Protein AF-A0A7X3UW16-F1 (afdb_monomer_lite)

Secondary structure (DSSP, 8-state):
-HHHHHHHSS-TTPPP-------S-HHHHHHHHHHHHTS----------SS----EEE-TTS-EEESBSSSS--TTS--PBPHHHHHHHHHHHHHHTS-----

pLDDT: mean 88.16, std 11.99, range [41.09, 97.88]

Sequence (103 aa):
MVWEETIIFCPAQARLLLLSASIGNPDEIAAWISSIRSKSCHLIQHRNRSVPLRAAYLDPSGKLAPFFRTRDIARGRGFALHPETKRLFANYEDQTLSPRSKR

Foldseek 3Di:
DPVVVCLLPPPLPDDDDDDDDDDDPVVVVQVVSCVSNVHHRDDDDDDDDPDFDWDWDQAPVRDIDGQFPDRGDDPPDDGHGDPVNVVSVVVVCCVPVVPPPDD

Radius of gyration: 23.46 Å; chains: 1; bounding box: 62×22×53 Å

Structure (mmCIF, N/CA/C/O backbone):
data_AF-A0A7X3UW16-F1
#
_entry.id   AF-A0A7X3UW16-F1
#
loop_
_atom_site.group_PDB
_atom_site.id
_atom_site.type_symbol
_atom_site.label_atom_id
_atom_site.label_alt_id
_atom_site.label_comp_id
_atom_site.label_asym_id
_atom_site.label_entity_id
_atom_site.label_seq_id
_atom_site.pdbx_PDB_ins_code
_atom_site.Cartn_x
_atom_site.Cartn_y
_atom_site.Cartn_z
_atom_site.occupancy
_atom_site.B_iso_or_equiv
_atom_site.auth_seq_id
_atom_site.auth_comp_id
_atom_site.auth_asym_id
_atom_site.auth_atom_id
_atom_site.pdbx_PDB_model_num
ATOM 1 N N . MET A 1 1 ? 8.355 1.783 19.067 1.00 74.50 1 MET A N 1
ATOM 2 C CA . MET A 1 1 ? 7.109 1.014 18.871 1.00 74.50 1 MET A CA 1
ATOM 3 C C . MET A 1 1 ? 5.886 1.845 19.278 1.00 74.50 1 MET A C 1
ATOM 5 O O . MET A 1 1 ? 5.034 1.377 20.009 1.00 74.50 1 MET A O 1
ATOM 9 N N . VAL A 1 2 ? 5.764 3.097 18.815 1.00 94.50 2 VAL A N 1
ATOM 10 C CA . VAL A 1 2 ? 4.764 4.033 19.383 1.00 94.50 2 VAL A CA 1
ATOM 11 C C . VAL A 1 2 ? 3.331 3.733 18.916 1.00 94.50 2 VAL A C 1
ATOM 13 O O . VAL A 1 2 ? 2.380 3.889 19.678 1.00 94.50 2 VAL A O 1
ATOM 16 N N . TRP A 1 3 ? 3.154 3.287 17.669 1.00 93.56 3 TRP A N 1
ATOM 17 C CA . TRP A 1 3 ? 1.822 3.062 17.097 1.00 93.56 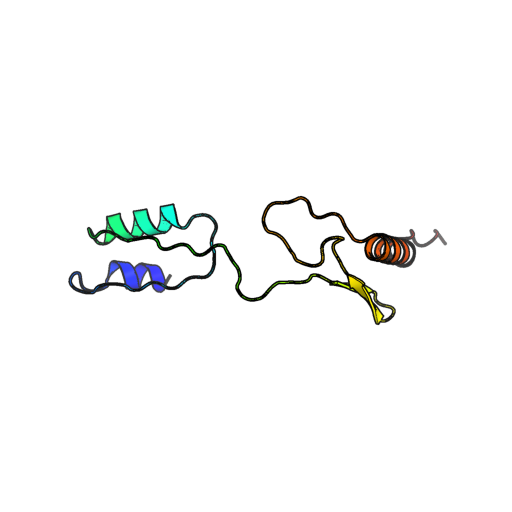3 TRP A CA 1
ATOM 18 C C . TRP A 1 3 ? 1.072 1.887 17.729 1.00 93.56 3 TRP A C 1
ATOM 20 O O . TRP A 1 3 ? -0.113 2.022 18.019 1.00 93.56 3 TRP A O 1
ATOM 30 N N . GLU A 1 4 ? 1.745 0.764 17.977 1.00 95.00 4 GLU A N 1
ATOM 31 C CA . GLU A 1 4 ? 1.121 -0.399 18.621 1.00 95.00 4 GLU A CA 1
ATOM 32 C C . GLU A 1 4 ? 0.662 -0.063 20.040 1.00 95.00 4 GLU A C 1
ATOM 34 O O . GLU A 1 4 ? -0.499 -0.284 20.376 1.00 95.00 4 GLU A O 1
ATOM 39 N N . GLU A 1 5 ? 1.529 0.570 20.831 1.00 96.44 5 GLU A N 1
ATOM 40 C CA . GLU A 1 5 ? 1.202 1.034 22.182 1.00 96.44 5 GLU A CA 1
ATOM 41 C C . GLU A 1 5 ? 0.022 2.012 22.167 1.00 96.44 5 GLU A C 1
ATOM 43 O O . GLU A 1 5 ? -0.914 1.871 22.951 1.00 96.44 5 GLU A O 1
ATOM 48 N N . THR A 1 6 ? 0.003 2.956 21.221 1.00 95.06 6 THR A N 1
ATOM 49 C CA . THR A 1 6 ? -1.101 3.918 21.087 1.00 95.06 6 THR A CA 1
ATOM 50 C C . THR A 1 6 ? -2.431 3.218 20.798 1.00 95.06 6 THR A C 1
ATOM 52 O O . THR A 1 6 ? -3.459 3.606 21.348 1.00 95.06 6 THR A O 1
ATOM 55 N N . ILE A 1 7 ? -2.438 2.180 19.955 1.00 95.50 7 ILE A N 1
ATOM 56 C CA . ILE A 1 7 ? -3.653 1.418 19.626 1.00 95.50 7 ILE A CA 1
ATOM 57 C C . ILE A 1 7 ? -4.102 0.565 20.820 1.00 95.50 7 ILE A C 1
ATOM 59 O O . ILE A 1 7 ? -5.297 0.544 21.130 1.00 95.50 7 ILE A O 1
ATOM 63 N N . ILE A 1 8 ? -3.163 -0.106 21.495 1.00 95.25 8 ILE A N 1
ATOM 64 C CA . ILE A 1 8 ? -3.429 -0.969 22.655 1.00 95.25 8 ILE A CA 1
ATOM 65 C C . ILE A 1 8 ? -3.995 -0.148 23.819 1.00 95.25 8 ILE A C 1
ATOM 67 O O . ILE A 1 8 ? -5.030 -0.509 24.378 1.00 95.25 8 ILE A O 1
ATOM 71 N N . PHE A 1 9 ? -3.367 0.983 24.148 1.00 95.38 9 PHE A N 1
ATOM 72 C CA . PHE A 1 9 ? -3.740 1.818 25.294 1.00 95.38 9 PHE A CA 1
ATOM 73 C C . PHE A 1 9 ? -4.812 2.873 24.981 1.00 95.38 9 PHE A C 1
ATOM 75 O O . PHE A 1 9 ? -5.213 3.633 25.863 1.00 95.38 9 PHE A O 1
ATOM 82 N N . CYS A 1 10 ? -5.319 2.925 23.746 1.00 95.31 10 CYS A N 1
ATOM 83 C CA . CYS A 1 10 ? -6.418 3.814 23.383 1.00 95.31 10 CYS A CA 1
ATOM 84 C C . CYS A 1 10 ? -7.665 3.527 24.251 1.00 95.31 10 CYS A C 1
ATOM 86 O O . CYS A 1 10 ? -8.015 2.359 24.444 1.00 95.31 10 CYS A O 1
ATOM 88 N N . PRO A 1 11 ? -8.417 4.536 24.732 1.00 95.56 11 PRO A N 1
ATOM 89 C CA . PRO A 1 11 ? -9.638 4.298 25.503 1.00 95.56 11 PRO A CA 1
ATOM 90 C C . PRO A 1 11 ? -10.635 3.390 24.771 1.00 95.56 11 PRO A C 1
ATOM 92 O O . PRO A 1 11 ? -10.880 3.570 23.576 1.00 95.56 11 PRO A O 1
ATOM 95 N N . ALA A 1 12 ? -11.241 2.419 25.460 1.00 91.62 12 ALA A N 1
ATOM 96 C CA . ALA A 1 12 ? -12.100 1.401 24.840 1.00 91.62 12 ALA A CA 1
ATOM 97 C C . ALA A 1 12 ? -13.288 1.998 24.061 1.00 91.62 12 ALA A C 1
ATOM 99 O O . ALA A 1 12 ? -13.665 1.481 23.010 1.00 91.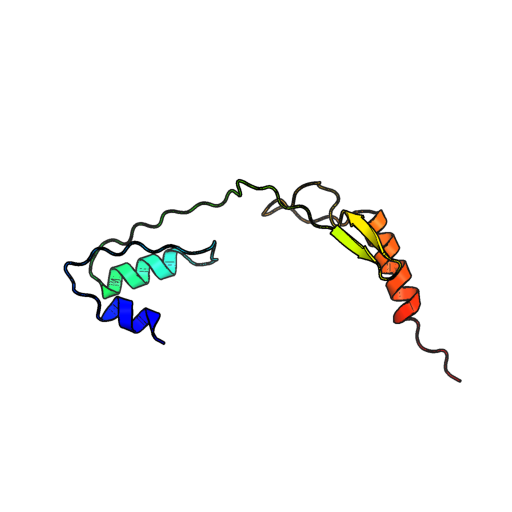62 12 ALA A O 1
ATOM 100 N N . GLN A 1 13 ? -13.851 3.119 24.518 1.00 93.94 13 GLN A N 1
ATOM 101 C CA . GLN A 1 13 ? -14.948 3.828 23.853 1.00 93.94 13 GLN A CA 1
ATOM 102 C C . GLN A 1 13 ? -14.558 4.474 22.513 1.00 93.94 13 GLN A C 1
ATOM 104 O O . GLN A 1 13 ? -15.419 4.618 21.645 1.00 93.94 13 GLN A O 1
ATOM 109 N N . ALA A 1 14 ? -13.281 4.810 22.306 1.00 94.44 14 ALA A N 1
ATOM 110 C CA . ALA A 1 14 ? -12.830 5.478 21.091 1.00 94.44 14 ALA A CA 1
ATOM 111 C C . ALA A 1 14 ? -12.969 4.568 19.858 1.00 94.44 14 ALA A C 1
ATOM 113 O O . ALA A 1 14 ? -12.635 3.376 19.890 1.00 94.44 14 ALA A O 1
ATOM 114 N N . ARG A 1 15 ? -13.463 5.146 18.756 1.00 94.19 15 ARG A N 1
ATOM 115 C CA . ARG A 1 15 ? -13.509 4.506 17.436 1.00 94.19 15 ARG A CA 1
ATOM 116 C C . ARG A 1 15 ? -12.302 4.971 16.631 1.00 94.19 15 ARG A C 1
ATOM 118 O O . ARG A 1 15 ? -12.067 6.169 16.523 1.00 94.19 15 ARG A O 1
ATOM 125 N N . LEU A 1 16 ? -11.552 4.023 16.079 1.00 95.50 16 LEU A N 1
ATOM 126 C CA . LEU A 1 16 ? -10.357 4.314 15.295 1.00 95.50 16 LEU A CA 1
ATOM 127 C C . LEU A 1 16 ? -10.716 4.424 13.812 1.00 95.50 16 LEU A C 1
ATOM 129 O O . LEU A 1 16 ? -11.396 3.552 13.272 1.00 95.50 16 LEU A O 1
ATOM 133 N N . LEU A 1 17 ? -10.227 5.481 13.166 1.00 96.81 17 LEU A N 1
ATOM 134 C CA . LEU A 1 17 ? -10.150 5.589 11.714 1.00 96.81 17 LEU A CA 1
ATOM 135 C C . LEU A 1 17 ? -8.677 5.467 11.326 1.00 96.81 17 LEU A C 1
ATOM 137 O O . LEU A 1 17 ? -7.857 6.280 11.745 1.00 96.81 17 LEU A O 1
ATOM 141 N N . LEU A 1 18 ? -8.349 4.436 10.554 1.00 96.19 18 LEU A N 1
ATOM 142 C CA . LEU A 1 18 ? -6.976 4.100 10.194 1.00 96.19 18 LEU A CA 1
ATOM 143 C C . LEU A 1 18 ? -6.809 4.268 8.690 1.00 96.19 18 LEU A C 1
ATOM 145 O O . LEU A 1 18 ? -7.526 3.647 7.907 1.00 96.19 18 LEU A O 1
ATOM 149 N N . LEU A 1 19 ? -5.869 5.121 8.295 1.00 97.31 19 LEU A N 1
ATOM 150 C CA . LEU A 1 19 ? -5.546 5.382 6.898 1.00 97.31 19 LEU A CA 1
ATOM 151 C C . LEU A 1 19 ? -4.152 4.838 6.615 1.00 97.31 19 LEU A C 1
ATOM 153 O O . LEU A 1 19 ? -3.205 5.129 7.341 1.00 97.31 19 LEU A O 1
ATOM 157 N N . SER A 1 20 ? -4.036 4.037 5.561 1.00 96.62 20 SER A N 1
ATOM 158 C CA . SER A 1 20 ? -2.777 3.421 5.158 1.00 96.62 20 SER A CA 1
ATOM 159 C C . SER A 1 20 ? -2.634 3.437 3.641 1.00 96.62 20 SER A C 1
ATOM 161 O O . SER A 1 20 ? -3.618 3.510 2.899 1.00 96.62 20 SER A O 1
ATOM 163 N N . ALA A 1 21 ? -1.392 3.344 3.174 1.00 95.25 21 ALA A N 1
ATOM 164 C CA . ALA A 1 21 ? -1.114 2.987 1.793 1.00 95.25 21 ALA A CA 1
ATOM 165 C C . ALA A 1 21 ? -1.527 1.525 1.519 1.00 95.25 21 ALA A C 1
ATOM 167 O O . ALA A 1 21 ? -1.817 0.750 2.431 1.00 95.25 21 ALA A O 1
ATOM 168 N N . SER A 1 22 ? -1.548 1.115 0.246 1.00 92.00 22 SER A N 1
ATOM 169 C CA . SER A 1 22 ? -1.750 -0.303 -0.086 1.00 92.00 22 SER A CA 1
ATOM 170 C C . SER A 1 22 ? -0.633 -1.160 0.528 1.00 92.00 22 SER A C 1
ATOM 172 O O . SER A 1 22 ? 0.536 -0.924 0.231 1.00 92.00 22 SER A O 1
ATOM 174 N N . ILE A 1 23 ? -0.999 -2.178 1.307 1.00 94.50 23 ILE A N 1
ATOM 175 C CA . ILE A 1 23 ? -0.090 -3.145 1.944 1.00 94.50 23 ILE A CA 1
ATOM 176 C C . ILE A 1 23 ? -0.459 -4.582 1.551 1.00 94.50 23 ILE A C 1
ATOM 178 O O . ILE A 1 23 ? -1.545 -4.816 1.018 1.00 94.50 23 ILE A O 1
ATOM 182 N N . GLY A 1 24 ? 0.453 -5.531 1.779 1.00 93.94 24 GLY A N 1
ATOM 183 C CA . GLY A 1 24 ? 0.291 -6.931 1.367 1.00 93.94 24 GLY A CA 1
ATOM 184 C C . GLY A 1 24 ? -0.622 -7.768 2.269 1.00 93.94 24 GLY A C 1
ATOM 185 O O . GLY A 1 24 ? -1.341 -8.617 1.754 1.00 93.94 24 GLY A O 1
ATOM 186 N N . ASN A 1 25 ? -0.637 -7.496 3.577 1.00 96.06 25 ASN A N 1
ATOM 187 C CA . ASN A 1 25 ? -1.344 -8.281 4.600 1.00 96.06 25 ASN A CA 1
ATOM 188 C C . ASN A 1 25 ? -2.373 -7.470 5.432 1.00 96.06 25 ASN A C 1
ATOM 190 O O . ASN A 1 25 ? -2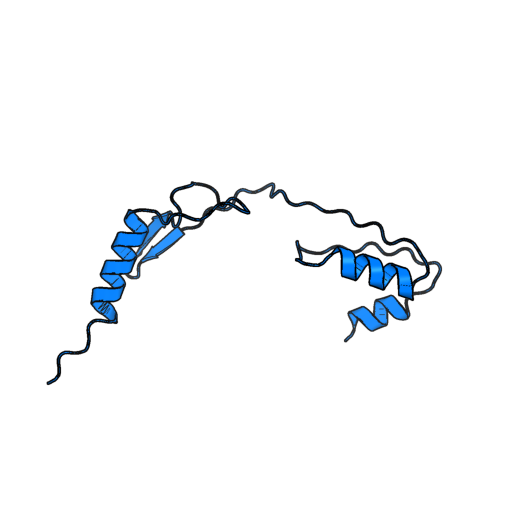.381 -7.528 6.662 1.00 96.06 25 ASN A O 1
ATOM 194 N N . PRO A 1 26 ? -3.260 -6.680 4.807 1.00 97.06 26 PRO A N 1
ATOM 195 C CA . PRO A 1 26 ? -4.196 -5.827 5.542 1.00 97.06 26 PRO A CA 1
ATOM 196 C C . PRO A 1 26 ? -5.225 -6.609 6.375 1.00 97.06 26 PRO A C 1
ATOM 198 O O . PRO A 1 26 ? -5.694 -6.094 7.388 1.00 97.06 26 PRO A O 1
ATOM 201 N N . ASP A 1 27 ? -5.561 -7.836 5.973 1.00 97.31 27 ASP A N 1
ATOM 202 C CA . ASP A 1 27 ? -6.494 -8.706 6.693 1.00 97.31 27 ASP A CA 1
ATOM 203 C C . ASP A 1 27 ? -5.930 -9.147 8.053 1.00 97.31 27 ASP A C 1
ATOM 205 O O . ASP A 1 27 ? -6.639 -9.114 9.058 1.00 97.31 27 ASP A O 1
ATOM 209 N N . GLU A 1 28 ? -4.633 -9.469 8.113 1.00 97.88 28 GLU A N 1
ATOM 210 C CA . GLU A 1 28 ? -3.940 -9.828 9.360 1.00 97.88 28 GLU A CA 1
ATOM 211 C C . GLU A 1 28 ? -3.945 -8.665 10.356 1.00 97.88 28 GLU A C 1
ATOM 213 O O . GLU A 1 28 ? -4.226 -8.850 11.540 1.00 97.88 28 GLU A O 1
ATOM 218 N N . ILE A 1 29 ? -3.697 -7.445 9.872 1.00 96.69 29 ILE A N 1
ATOM 219 C CA . ILE A 1 29 ? -3.696 -6.246 10.716 1.00 96.69 29 ILE A CA 1
ATOM 220 C C . ILE A 1 29 ? -5.103 -5.959 11.251 1.00 96.69 29 ILE A C 1
ATOM 222 O O . ILE A 1 29 ? -5.263 -5.677 12.438 1.00 96.69 29 ILE A O 1
ATOM 226 N N . ALA A 1 30 ? -6.137 -6.058 10.410 1.00 97.19 30 ALA A N 1
ATOM 227 C CA . ALA A 1 30 ? -7.520 -5.870 10.847 1.00 97.19 30 ALA A CA 1
ATOM 228 C C . ALA A 1 30 ? -7.944 -6.929 11.882 1.00 97.19 30 ALA A C 1
ATOM 230 O O . ALA A 1 30 ? -8.626 -6.600 12.860 1.00 97.19 30 ALA A O 1
ATOM 231 N N . ALA A 1 31 ? -7.510 -8.182 11.708 1.00 97.62 31 ALA A N 1
ATOM 232 C CA . ALA A 1 31 ? -7.751 -9.261 12.662 1.00 97.62 31 ALA A CA 1
ATOM 233 C C . ALA A 1 31 ? -7.051 -9.003 14.006 1.00 97.62 31 ALA A C 1
ATOM 235 O O . ALA A 1 31 ? -7.686 -9.116 15.056 1.00 97.62 31 ALA A O 1
ATOM 236 N N . TRP A 1 32 ? -5.784 -8.579 13.982 1.00 96.94 32 TRP A N 1
ATOM 237 C CA . TRP A 1 32 ? -5.033 -8.213 15.185 1.00 96.94 32 TRP A CA 1
ATOM 238 C C . TRP A 1 32 ? -5.669 -7.032 15.933 1.00 96.94 32 TRP A C 1
ATOM 240 O O . TRP A 1 32 ? -5.878 -7.107 17.140 1.00 96.94 32 TRP A O 1
ATOM 250 N N . ILE A 1 33 ? -6.074 -5.966 15.234 1.00 96.56 33 ILE A N 1
ATOM 251 C CA . ILE A 1 33 ? -6.765 -4.827 15.867 1.00 96.56 33 ILE A CA 1
ATOM 252 C C . ILE A 1 33 ? -8.085 -5.281 16.496 1.00 96.56 33 ILE A C 1
ATOM 254 O O . ILE A 1 33 ? -8.423 -4.859 17.604 1.00 96.56 33 ILE A O 1
ATOM 258 N N . SER A 1 34 ? -8.830 -6.146 15.802 1.00 96.38 34 SER A N 1
ATOM 259 C CA . SER A 1 34 ? -10.102 -6.662 16.309 1.00 96.38 34 SER A CA 1
ATOM 260 C C . SER A 1 34 ? -9.918 -7.489 17.583 1.00 96.38 34 SER A C 1
ATOM 262 O O . SER A 1 34 ? -10.740 -7.376 18.495 1.00 96.38 34 SER A O 1
ATOM 264 N N . SER A 1 35 ? -8.832 -8.267 17.678 1.00 96.00 35 SER A N 1
ATOM 265 C CA . SER A 1 35 ? -8.546 -9.101 18.849 1.00 96.00 35 SER A CA 1
ATOM 266 C C . SER A 1 35 ? -8.165 -8.273 20.080 1.00 96.00 35 SER A C 1
ATOM 268 O O . SER A 1 35 ? -8.725 -8.499 21.150 1.00 96.00 35 SER A O 1
ATOM 270 N N . ILE A 1 36 ? -7.301 -7.259 19.943 1.00 95.88 36 ILE A N 1
ATOM 271 C CA . ILE A 1 36 ? -6.854 -6.448 21.093 1.00 95.88 36 ILE A CA 1
ATOM 272 C C . ILE A 1 36 ? -7.899 -5.423 21.558 1.00 95.88 36 ILE A C 1
ATOM 274 O O . ILE A 1 36 ? -7.900 -5.021 22.718 1.00 95.88 36 ILE A O 1
ATOM 278 N N . ARG A 1 37 ? -8.802 -4.978 20.670 1.00 94.12 37 ARG A N 1
ATOM 279 C CA . ARG A 1 37 ? -9.830 -3.966 20.984 1.00 94.12 37 ARG A CA 1
ATOM 280 C C . ARG A 1 37 ? -11.186 -4.558 21.359 1.00 94.12 37 ARG A C 1
ATOM 282 O O . ARG A 1 37 ? -12.050 -3.802 21.801 1.00 94.12 37 ARG A O 1
ATOM 289 N N . SER A 1 38 ? -11.403 -5.860 21.134 1.00 92.12 38 SER A N 1
ATOM 290 C CA . SER A 1 38 ? -12.717 -6.516 21.267 1.00 92.12 38 SER A CA 1
ATOM 291 C C . SER A 1 38 ? -13.838 -5.786 20.500 1.00 92.12 38 SER A C 1
ATOM 293 O O . SER A 1 38 ? -14.980 -5.701 20.949 1.00 92.12 38 SER A O 1
ATOM 295 N N . LYS A 1 39 ? -13.503 -5.206 19.340 1.00 91.69 39 LYS A N 1
ATOM 296 C CA . LYS A 1 39 ? -14.411 -4.472 18.441 1.00 91.69 39 LYS A CA 1
ATOM 297 C C . LYS A 1 39 ? -14.097 -4.837 16.997 1.00 91.69 39 LYS A C 1
ATOM 299 O O . LYS A 1 39 ? -12.932 -5.015 16.662 1.00 91.69 39 LYS A O 1
ATOM 304 N N . SER A 1 40 ? -15.105 -4.889 16.128 1.00 94.25 40 SER A N 1
ATOM 305 C CA . SER A 1 40 ? -14.883 -5.176 14.708 1.00 94.25 40 SER A CA 1
ATOM 306 C C . SER A 1 40 ? -14.041 -4.084 14.034 1.00 94.25 40 SER A C 1
ATOM 308 O O . SER A 1 40 ? -14.394 -2.902 14.049 1.00 94.25 40 SER A O 1
ATOM 310 N N . CYS A 1 41 ? -12.934 -4.482 13.405 1.00 96.88 41 CYS A N 1
ATOM 311 C CA . CYS A 1 41 ? -12.175 -3.635 12.491 1.00 96.88 41 CYS A CA 1
ATOM 312 C C . CYS A 1 41 ? -12.623 -3.924 11.052 1.00 96.88 41 CYS A C 1
ATOM 314 O O . CYS A 1 41 ? -12.356 -4.993 10.507 1.00 96.88 41 CYS A O 1
ATOM 316 N N . HIS A 1 42 ? -13.334 -2.980 10.433 1.00 97.25 42 HIS A N 1
ATOM 317 C CA . HIS A 1 42 ? -13.794 -3.130 9.054 1.00 97.25 42 HIS A CA 1
ATOM 318 C C . HIS A 1 42 ? -12.697 -2.705 8.079 1.00 97.25 42 HIS A C 1
ATOM 320 O O . HIS A 1 42 ? -12.310 -1.536 8.041 1.00 97.25 42 HIS A O 1
ATOM 326 N N . LEU A 1 43 ? -12.218 -3.649 7.271 1.00 97.19 43 LEU A N 1
ATOM 327 C CA . LEU A 1 43 ? -11.218 -3.383 6.249 1.00 97.19 43 LEU A CA 1
ATOM 328 C C . LEU A 1 43 ? -11.874 -2.840 4.974 1.00 97.19 43 LEU A C 1
ATOM 330 O O . LEU A 1 43 ? -12.671 -3.520 4.332 1.00 97.19 43 LEU A O 1
ATOM 334 N N . ILE A 1 44 ? -11.479 -1.632 4.571 1.00 97.00 44 ILE A N 1
ATOM 335 C CA . ILE A 1 44 ? -11.865 -1.028 3.293 1.00 97.00 44 ILE A CA 1
ATOM 336 C C . ILE A 1 44 ? -10.633 -0.964 2.394 1.00 97.00 44 ILE A C 1
ATOM 338 O O . ILE A 1 44 ? -9.664 -0.271 2.700 1.00 97.00 44 ILE A O 1
ATOM 342 N N . GLN A 1 45 ? -10.661 -1.691 1.275 1.00 95.12 45 GLN A N 1
ATOM 343 C CA . GLN A 1 45 ? -9.546 -1.737 0.329 1.00 95.12 45 GLN A CA 1
ATOM 344 C C . GLN A 1 45 ? -9.851 -0.963 -0.948 1.00 95.12 45 GLN A C 1
ATOM 346 O O . GLN A 1 45 ? -10.884 -1.159 -1.585 1.00 95.12 45 GLN A O 1
ATOM 351 N N . HIS A 1 46 ? -8.876 -0.175 -1.396 1.00 92.62 46 HIS A N 1
ATOM 352 C CA . HIS A 1 46 ? -8.869 0.405 -2.731 1.00 92.62 46 HIS A CA 1
ATOM 353 C C . HIS A 1 46 ? -7.610 -0.041 -3.479 1.00 92.62 46 HIS A C 1
ATOM 355 O O . HIS A 1 46 ? -6.486 0.205 -3.039 1.00 92.62 46 HIS A O 1
ATOM 361 N N . ARG A 1 47 ? -7.793 -0.752 -4.599 1.00 88.50 47 ARG A N 1
ATOM 362 C CA . ARG A 1 47 ? -6.686 -1.314 -5.399 1.00 88.50 47 ARG A CA 1
ATOM 363 C C . ARG A 1 47 ? -6.419 -0.552 -6.694 1.00 88.50 47 ARG A C 1
ATOM 365 O O . ARG A 1 47 ? -5.331 -0.693 -7.251 1.00 88.50 47 ARG A O 1
ATOM 372 N N . ASN A 1 48 ? -7.392 0.226 -7.164 1.00 87.44 48 ASN A N 1
ATOM 373 C CA . ASN A 1 48 ? -7.234 1.050 -8.352 1.00 87.44 48 ASN A CA 1
ATOM 374 C C . ASN A 1 48 ? -6.449 2.327 -8.008 1.00 87.44 48 ASN A C 1
ATOM 376 O O . ASN A 1 48 ? -6.465 2.780 -6.868 1.00 87.44 48 ASN A O 1
ATOM 380 N N . ARG A 1 49 ? -5.733 2.906 -8.972 1.00 86.19 49 ARG A N 1
ATOM 381 C CA . ARG A 1 49 ? -5.118 4.230 -8.806 1.00 86.19 49 ARG A CA 1
ATOM 382 C C . ARG A 1 49 ? -5.841 5.205 -9.720 1.00 86.19 49 ARG A C 1
ATOM 384 O O . ARG A 1 49 ? -5.913 4.963 -10.918 1.00 86.19 49 ARG A O 1
ATOM 391 N N . SER A 1 50 ? -6.322 6.316 -9.166 1.00 91.19 50 SER A N 1
ATOM 392 C CA . SER A 1 50 ? -6.972 7.370 -9.958 1.00 91.19 50 SER A CA 1
ATOM 393 C C . SER A 1 50 ? -6.007 8.049 -10.931 1.00 91.19 50 SER A C 1
ATOM 395 O O . SER A 1 50 ? -6.418 8.478 -12.002 1.00 91.19 50 SER A O 1
ATOM 397 N N . VAL A 1 51 ? -4.721 8.131 -10.568 1.00 90.69 51 VAL A N 1
ATOM 398 C CA . VAL A 1 51 ? -3.661 8.682 -11.420 1.00 90.69 51 VAL A CA 1
ATOM 399 C C . VAL A 1 51 ? -2.866 7.526 -12.040 1.00 90.69 51 VAL A C 1
ATOM 401 O O . VAL A 1 51 ? -2.221 6.778 -11.293 1.00 90.69 51 VAL A O 1
ATOM 404 N N . PRO A 1 52 ? -2.889 7.361 -13.377 1.00 87.56 52 PRO A N 1
ATOM 405 C CA . PRO A 1 52 ? -2.100 6.344 -14.062 1.00 87.56 52 PRO A CA 1
ATOM 406 C C . PRO A 1 52 ? -0.602 6.569 -13.857 1.00 87.56 52 PRO A C 1
ATOM 408 O O . PRO A 1 52 ? -0.109 7.694 -13.945 1.00 87.56 52 PRO A O 1
ATOM 411 N N . LEU A 1 53 ? 0.134 5.487 -13.613 1.00 88.75 53 LEU A N 1
ATOM 412 C CA . LEU A 1 53 ? 1.588 5.523 -13.497 1.00 88.75 53 LEU A CA 1
ATOM 413 C C . LEU A 1 53 ? 2.224 5.104 -14.817 1.00 88.75 53 LEU A C 1
ATOM 415 O O . LEU A 1 53 ? 1.797 4.122 -15.420 1.00 88.75 53 LEU A O 1
ATOM 419 N N . ARG A 1 54 ? 3.290 5.801 -15.213 1.00 88.94 54 ARG A N 1
ATOM 420 C CA . ARG A 1 54 ? 4.102 5.475 -16.390 1.00 88.94 54 ARG A CA 1
ATOM 421 C C . ARG A 1 54 ? 5.551 5.334 -15.952 1.00 88.94 54 ARG A C 1
ATOM 423 O O . ARG A 1 54 ? 6.080 6.237 -15.311 1.00 88.94 54 ARG A O 1
ATOM 430 N N . ALA A 1 55 ? 6.177 4.209 -16.276 1.00 91.19 55 ALA A N 1
ATOM 431 C CA . ALA A 1 55 ? 7.594 3.999 -16.004 1.00 91.19 55 ALA A CA 1
ATOM 432 C C . ALA A 1 55 ? 8.419 4.401 -17.229 1.00 91.19 55 ALA A C 1
ATOM 434 O O . ALA A 1 55 ? 8.047 4.087 -18.361 1.00 91.19 55 ALA A O 1
ATOM 435 N N . ALA A 1 56 ? 9.553 5.054 -16.996 1.00 92.50 56 ALA A N 1
ATOM 436 C CA . ALA A 1 56 ? 10.524 5.409 -18.019 1.00 92.50 56 ALA A CA 1
ATOM 437 C C . ALA A 1 56 ? 11.939 5.072 -17.535 1.00 92.50 56 ALA A C 1
ATOM 439 O O . ALA A 1 56 ? 12.203 5.052 -16.335 1.00 92.50 56 ALA A O 1
ATOM 440 N N . TYR A 1 57 ? 12.823 4.795 -18.483 1.00 93.31 57 TYR A N 1
ATOM 441 C CA . TYR A 1 57 ? 14.253 4.623 -18.281 1.00 93.31 57 TYR A CA 1
ATOM 442 C C . TYR A 1 57 ? 14.981 5.855 -18.798 1.00 93.31 57 TYR A C 1
ATOM 444 O O . TYR A 1 57 ? 14.740 6.268 -19.935 1.00 93.31 57 TYR A O 1
ATOM 452 N N . LEU A 1 58 ? 15.856 6.420 -17.971 1.00 94.19 58 LEU A N 1
ATOM 453 C CA . LEU A 1 58 ? 16.748 7.509 -18.345 1.00 94.19 58 LEU A CA 1
ATOM 454 C C . LEU A 1 58 ? 18.160 6.948 -18.506 1.00 94.19 58 LEU A C 1
ATOM 456 O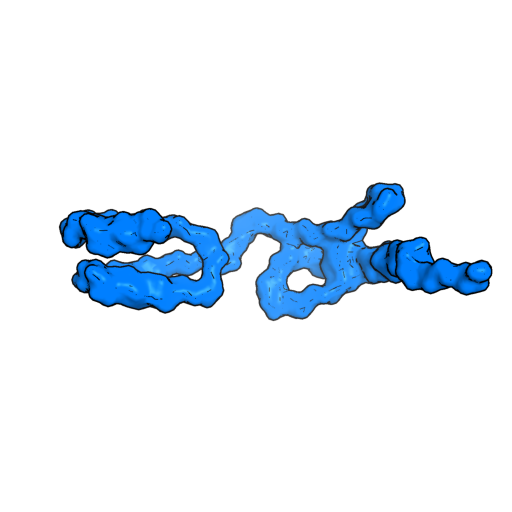 O . LEU A 1 58 ? 18.770 6.507 -17.535 1.00 94.19 58 LEU A O 1
ATOM 460 N N . ASP A 1 59 ? 18.650 6.961 -19.737 1.00 91.94 59 ASP A N 1
ATOM 461 C CA . ASP A 1 59 ? 20.012 6.577 -20.083 1.00 91.94 59 ASP A CA 1
ATOM 462 C C . ASP A 1 59 ? 21.016 7.674 -19.666 1.00 91.94 59 ASP A C 1
ATOM 464 O O . ASP A 1 59 ? 20.669 8.859 -19.742 1.00 91.94 59 ASP A O 1
ATOM 468 N N . PRO A 1 60 ? 22.263 7.336 -19.281 1.00 89.69 60 PRO A N 1
ATOM 469 C CA . PRO A 1 60 ? 23.282 8.325 -18.913 1.00 89.69 60 PRO A CA 1
ATOM 470 C C . PRO A 1 60 ? 23.612 9.354 -20.002 1.00 89.69 60 PRO A C 1
ATOM 472 O O . PRO A 1 60 ? 24.047 10.455 -19.677 1.00 89.69 60 PRO A O 1
ATOM 475 N N . SER A 1 61 ? 23.365 9.044 -21.280 1.00 89.81 61 SER A N 1
ATOM 476 C CA . SER A 1 61 ? 23.466 10.020 -22.378 1.00 89.81 61 SER A CA 1
ATOM 477 C C . SER A 1 61 ? 22.359 11.086 -22.364 1.00 89.81 61 SER A C 1
ATOM 479 O O . SER A 1 61 ? 22.337 11.968 -23.219 1.00 89.81 61 SER A O 1
ATOM 481 N N . GLY A 1 62 ? 21.422 11.012 -21.413 1.00 91.62 62 GLY A N 1
ATOM 482 C CA . GLY A 1 62 ? 20.273 11.907 -21.283 1.00 91.62 62 GLY A CA 1
ATOM 483 C C . GLY A 1 62 ? 19.035 11.436 -22.047 1.00 91.62 62 GLY A C 1
ATOM 484 O O . GLY A 1 62 ? 18.028 12.144 -22.088 1.00 91.62 62 GLY A O 1
ATOM 485 N N . LYS A 1 63 ? 19.070 10.247 -22.658 1.00 92.94 63 LYS A N 1
ATOM 486 C CA . LYS A 1 63 ? 17.949 9.738 -23.450 1.00 92.94 63 LYS A CA 1
ATOM 487 C C . LYS A 1 63 ? 16.876 9.085 -22.574 1.00 92.94 63 LYS A C 1
ATOM 489 O O . LYS A 1 63 ? 17.150 8.127 -21.858 1.00 92.94 63 LYS A O 1
ATOM 494 N N . LEU A 1 64 ? 15.632 9.553 -22.692 1.00 94.19 64 LEU A N 1
ATOM 495 C CA . LEU A 1 64 ? 14.470 8.985 -22.003 1.00 94.19 64 LEU A CA 1
ATOM 496 C C . LEU A 1 64 ? 13.708 8.013 -22.918 1.00 94.19 64 LEU A C 1
ATOM 498 O O . LEU A 1 64 ? 13.346 8.376 -24.036 1.00 94.19 64 LEU A O 1
ATOM 502 N N . ALA A 1 65 ? 13.419 6.804 -22.435 1.00 93.50 65 ALA A N 1
ATOM 503 C CA . ALA A 1 65 ? 12.607 5.806 -23.136 1.00 93.50 65 ALA A CA 1
ATOM 504 C C . ALA A 1 65 ? 11.503 5.241 -22.221 1.00 93.50 65 ALA A C 1
ATOM 506 O O . ALA A 1 65 ? 11.740 5.083 -21.021 1.00 93.50 65 ALA A O 1
ATOM 507 N N . PRO A 1 66 ? 10.303 4.899 -22.731 1.00 93.12 66 PRO A N 1
ATOM 508 C CA . PRO A 1 66 ? 9.289 4.196 -21.941 1.00 93.12 66 PRO A CA 1
ATOM 509 C C . PRO A 1 66 ? 9.857 2.885 -21.400 1.00 93.12 66 PRO A C 1
ATOM 511 O O . PRO A 1 66 ? 10.417 2.123 -22.170 1.00 93.12 66 PRO A O 1
ATOM 514 N N . PHE A 1 67 ? 9.713 2.586 -20.110 1.00 92.31 67 PHE A N 1
ATOM 515 C CA . PHE A 1 67 ? 10.335 1.391 -19.527 1.00 92.31 67 PHE A CA 1
ATOM 516 C C . PHE A 1 67 ? 9.612 0.109 -19.960 1.00 92.31 67 PHE A C 1
ATOM 518 O O . PHE A 1 67 ? 10.239 -0.894 -20.302 1.00 92.31 67 PHE A O 1
ATOM 525 N N . PHE A 1 68 ? 8.281 0.155 -20.007 1.00 91.44 68 PHE A N 1
ATOM 526 C CA . PHE A 1 68 ? 7.429 -0.962 -20.411 1.00 91.44 68 PHE A CA 1
ATOM 527 C C . PHE A 1 68 ? 6.793 -0.718 -21.782 1.00 91.44 68 PHE A C 1
ATOM 529 O O . PHE A 1 68 ? 6.632 0.420 -22.215 1.00 91.44 68 PHE A O 1
ATOM 536 N N . ARG A 1 69 ? 6.400 -1.801 -22.465 1.00 86.94 69 ARG A N 1
ATOM 537 C CA . ARG A 1 69 ? 5.633 -1.722 -23.724 1.00 86.94 69 ARG A CA 1
ATOM 538 C C . ARG A 1 69 ? 4.256 -1.097 -23.526 1.00 86.94 69 ARG A C 1
ATOM 540 O O . ARG A 1 69 ? 3.784 -0.355 -24.379 1.00 86.94 69 ARG A O 1
ATOM 547 N N . THR A 1 70 ? 3.606 -1.425 -22.415 1.00 83.31 70 THR A N 1
ATOM 548 C CA . THR A 1 70 ? 2.320 -0.838 -22.047 1.00 83.31 70 THR A CA 1
ATOM 549 C C . THR A 1 70 ? 2.550 0.556 -21.486 1.00 83.31 70 THR A C 1
ATOM 551 O O . THR A 1 70 ? 3.445 0.755 -20.665 1.00 83.31 70 THR A O 1
ATOM 554 N N . ARG A 1 71 ? 1.717 1.511 -21.908 1.00 72.69 71 ARG A N 1
ATOM 555 C CA . ARG A 1 71 ? 1.804 2.910 -21.471 1.00 72.69 71 ARG A CA 1
ATOM 556 C C . ARG A 1 71 ? 1.661 3.061 -19.955 1.00 72.69 71 ARG A C 1
ATOM 558 O O . ARG A 1 71 ? 2.349 3.894 -19.373 1.00 72.69 71 ARG A O 1
ATOM 565 N N . ASP A 1 72 ? 0.809 2.241 -19.345 1.00 79.88 72 ASP A N 1
ATOM 566 C CA . ASP A 1 72 ? 0.518 2.280 -17.916 1.00 79.88 72 ASP A CA 1
ATOM 567 C C . ASP A 1 72 ? 1.083 1.054 -17.187 1.00 79.88 72 ASP A C 1
ATOM 569 O O . ASP A 1 72 ? 1.041 -0.077 -17.685 1.00 79.88 72 ASP A O 1
ATOM 573 N N . ILE A 1 73 ? 1.589 1.275 -15.971 1.00 78.00 73 ILE A N 1
ATOM 574 C CA . ILE A 1 73 ? 2.054 0.211 -15.076 1.00 78.00 73 ILE A CA 1
ATOM 575 C C . ILE A 1 73 ? 0.826 -0.518 -14.511 1.00 78.00 73 ILE A C 1
ATOM 577 O O . ILE A 1 73 ? 0.268 -0.133 -13.480 1.00 78.00 73 ILE A O 1
ATOM 581 N N . ALA A 1 74 ? 0.384 -1.576 -15.189 1.00 67.00 74 ALA A N 1
ATOM 582 C CA . ALA A 1 74 ? -0.711 -2.416 -14.712 1.00 67.00 74 ALA A CA 1
ATOM 583 C C . ALA A 1 74 ? -0.254 -3.312 -13.545 1.00 67.00 74 ALA A C 1
ATOM 585 O O . ALA A 1 74 ? 0.774 -3.982 -13.635 1.00 67.00 74 ALA A O 1
ATOM 586 N N . ARG A 1 75 ? -1.034 -3.390 -12.456 1.00 65.06 75 ARG A N 1
ATOM 587 C CA . ARG A 1 75 ? -0.813 -4.419 -11.421 1.00 65.06 75 ARG A CA 1
ATOM 588 C C . ARG A 1 75 ? -1.135 -5.801 -12.007 1.00 65.06 75 ARG A C 1
ATOM 590 O O . ARG A 1 75 ? -2.242 -6.012 -12.492 1.00 65.06 75 ARG A O 1
ATOM 597 N N . GLY A 1 76 ? -0.196 -6.743 -11.910 1.00 59.78 76 GLY A N 1
ATOM 598 C CA . GLY A 1 76 ? -0.472 -8.177 -12.080 1.00 59.78 76 GLY A CA 1
ATOM 599 C C . GLY A 1 76 ? -0.323 -8.765 -13.488 1.00 59.78 76 GLY A C 1
ATOM 600 O O . GLY A 1 76 ? -0.644 -9.935 -13.666 1.00 59.78 76 GLY A O 1
ATOM 601 N N . ARG A 1 77 ? 0.183 -8.023 -14.483 1.00 58.03 77 ARG A N 1
ATOM 602 C CA . ARG A 1 77 ? 0.620 -8.617 -15.763 1.00 58.03 77 ARG A CA 1
ATOM 603 C C . ARG A 1 77 ? 2.124 -8.462 -15.916 1.00 58.03 77 ARG A C 1
ATOM 605 O O . ARG A 1 77 ? 2.668 -7.425 -15.554 1.00 58.03 77 ARG A O 1
ATOM 612 N N . GLY A 1 78 ? 2.773 -9.499 -16.446 1.00 63.31 78 GLY A N 1
ATOM 613 C CA . GLY A 1 78 ? 4.208 -9.493 -16.714 1.00 63.31 78 GLY A CA 1
ATOM 614 C C . GLY A 1 78 ? 4.621 -8.237 -17.476 1.00 63.31 78 GLY A C 1
ATOM 615 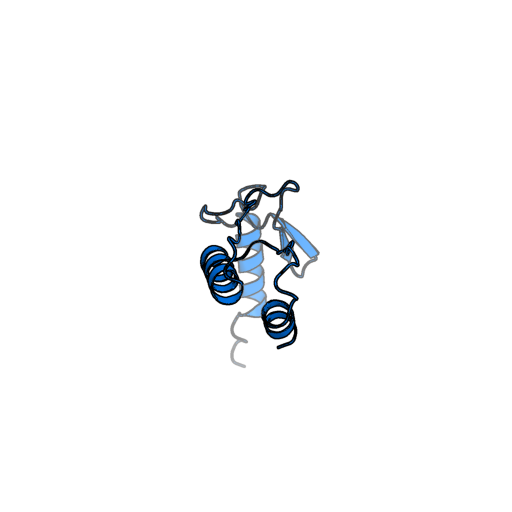O O . GLY A 1 78 ? 3.980 -7.835 -18.450 1.00 63.31 78 GLY A O 1
ATOM 616 N N . PHE A 1 79 ? 5.681 -7.598 -17.004 1.00 74.88 79 PHE A N 1
ATOM 617 C CA . PHE A 1 79 ? 6.146 -6.353 -17.578 1.00 74.88 79 PHE A CA 1
ATOM 618 C C . PHE A 1 79 ? 7.154 -6.633 -18.692 1.00 74.88 79 PHE A C 1
ATOM 620 O O . PHE A 1 79 ? 8.321 -6.924 -18.442 1.00 74.88 79 PHE A O 1
ATOM 627 N N . ALA A 1 80 ? 6.710 -6.550 -19.945 1.00 86.62 80 ALA A N 1
ATOM 628 C CA . ALA A 1 80 ? 7.628 -6.600 -21.075 1.00 86.62 80 ALA A CA 1
ATOM 629 C C . ALA A 1 80 ? 8.318 -5.240 -21.238 1.00 86.62 80 ALA A C 1
ATOM 631 O O . ALA A 1 80 ? 7.648 -4.233 -21.486 1.00 86.62 80 ALA A O 1
ATOM 632 N N . LEU A 1 81 ? 9.652 -5.221 -21.140 1.00 89.81 81 LEU A N 1
ATOM 633 C CA . LEU A 1 81 ? 10.437 -4.014 -21.403 1.00 89.81 81 LEU A CA 1
ATOM 634 C C . LEU A 1 81 ? 10.208 -3.507 -22.830 1.00 89.81 81 LEU A C 1
ATOM 636 O O . LEU A 1 81 ? 10.097 -4.296 -23.785 1.00 89.81 81 LEU A O 1
ATOM 640 N N . HIS A 1 82 ? 10.167 -2.185 -22.970 1.00 92.25 82 HIS A N 1
ATOM 641 C CA . HIS A 1 82 ? 10.111 -1.536 -24.271 1.00 92.25 82 HIS A CA 1
ATOM 642 C C . HIS A 1 82 ? 11.379 -1.867 -25.084 1.00 92.25 82 HIS A C 1
ATOM 644 O O . HIS A 1 82 ? 12.472 -1.904 -24.509 1.00 92.25 82 HIS A O 1
ATOM 650 N N . PRO A 1 83 ? 11.283 -2.113 -26.407 1.00 93.25 83 PRO A N 1
ATOM 651 C CA . PRO A 1 83 ? 12.445 -2.465 -27.230 1.00 93.25 83 PRO A CA 1
ATOM 652 C C . PRO A 1 83 ? 13.584 -1.443 -27.147 1.00 93.25 83 PRO A C 1
ATOM 654 O O . PRO A 1 83 ? 14.752 -1.813 -27.096 1.00 93.25 83 PRO A O 1
ATOM 657 N N . GLU A 1 84 ? 13.242 -0.157 -27.077 1.00 92.38 84 GLU A N 1
ATOM 658 C CA . GLU A 1 84 ? 14.232 0.914 -26.962 1.00 92.38 84 GLU A CA 1
ATOM 659 C C . GLU A 1 84 ? 14.961 0.900 -25.617 1.00 92.38 84 GLU A C 1
ATOM 661 O O . GLU A 1 84 ? 16.180 1.032 -25.594 1.00 92.38 84 GLU A O 1
ATOM 666 N N . THR A 1 85 ? 14.245 0.670 -24.514 1.00 93.62 85 THR A N 1
ATOM 667 C CA . THR A 1 85 ? 14.861 0.495 -23.194 1.00 93.62 85 THR A CA 1
ATOM 668 C C . THR A 1 85 ? 15.804 -0.693 -23.185 1.00 93.62 85 THR A C 1
ATOM 670 O O . THR A 1 85 ? 16.916 -0.556 -22.695 1.00 93.62 85 THR A O 1
ATOM 673 N N . LYS A 1 86 ? 15.411 -1.832 -23.773 1.00 93.31 86 LYS A N 1
ATOM 674 C CA . LYS A 1 86 ? 16.307 -2.994 -23.888 1.00 93.31 86 LYS A CA 1
ATOM 675 C C . LYS A 1 86 ? 17.597 -2.644 -24.632 1.00 93.31 86 LYS A C 1
ATOM 677 O O . LYS A 1 86 ? 18.668 -3.050 -24.206 1.00 93.31 86 LYS A O 1
ATOM 682 N N . ARG A 1 87 ? 17.491 -1.877 -25.723 1.00 93.44 87 ARG A N 1
ATOM 683 C CA . ARG A 1 87 ? 18.648 -1.438 -26.512 1.00 93.44 87 ARG A CA 1
ATOM 684 C C . ARG A 1 87 ? 19.561 -0.499 -25.725 1.00 93.44 87 ARG A C 1
ATOM 686 O O . ARG A 1 87 ? 20.769 -0.672 -25.761 1.00 93.44 87 ARG A O 1
ATOM 693 N N . LEU A 1 88 ? 18.993 0.496 -25.042 1.00 93.12 88 LEU A N 1
ATOM 694 C CA . LEU A 1 88 ? 19.775 1.443 -24.238 1.00 93.12 88 LEU A CA 1
ATOM 695 C C . LEU A 1 88 ? 20.473 0.742 -23.074 1.00 93.12 88 LEU A C 1
ATOM 697 O O . LEU A 1 88 ? 21.655 0.964 -22.853 1.00 93.12 88 LEU A O 1
ATOM 701 N N . PHE A 1 89 ? 19.768 -0.174 -22.414 1.00 91.12 89 PHE A N 1
ATOM 702 C CA . PHE A 1 89 ? 20.330 -0.985 -21.345 1.00 91.12 89 PHE A CA 1
ATOM 703 C C . PHE A 1 89 ? 21.522 -1.828 -21.827 1.00 91.12 89 PHE A C 1
ATOM 705 O O . PHE A 1 89 ? 22.587 -1.748 -21.228 1.00 91.12 89 PHE A O 1
ATOM 712 N N . ALA A 1 90 ? 21.387 -2.543 -22.951 1.00 90.56 90 ALA A N 1
ATOM 713 C CA . ALA A 1 90 ? 22.485 -3.326 -23.528 1.00 90.56 90 ALA A CA 1
ATOM 714 C C . ALA A 1 90 ? 23.697 -2.453 -23.902 1.00 90.56 90 ALA A C 1
ATOM 716 O O . ALA A 1 90 ? 24.829 -2.787 -23.571 1.00 90.56 90 ALA A O 1
ATOM 717 N N . ASN A 1 91 ? 23.461 -1.289 -24.518 1.00 90.12 91 ASN A N 1
ATOM 718 C CA . ASN A 1 91 ? 24.536 -0.348 -24.843 1.00 90.12 91 ASN A CA 1
ATOM 719 C C . ASN A 1 91 ? 25.273 0.147 -23.589 1.00 90.12 91 ASN A C 1
ATOM 721 O O . ASN A 1 91 ? 26.490 0.317 -23.617 1.00 90.12 91 ASN A O 1
ATOM 725 N N . TYR A 1 92 ? 24.540 0.410 -22.506 1.00 87.31 92 TYR A N 1
ATOM 726 C CA . TYR A 1 92 ? 25.126 0.816 -21.234 1.00 87.31 92 TYR A CA 1
ATOM 727 C C . TYR A 1 92 ? 25.958 -0.311 -20.609 1.00 87.31 92 TYR A C 1
ATOM 729 O O . TYR A 1 92 ? 27.075 -0.061 -20.152 1.00 87.31 92 TYR A O 1
ATOM 737 N N . GLU A 1 93 ? 25.451 -1.547 -20.615 1.00 88.69 93 GLU A N 1
ATOM 738 C CA . GLU A 1 93 ? 26.184 -2.718 -20.120 1.00 88.69 93 GLU A CA 1
ATOM 739 C C . GLU A 1 93 ? 27.478 -2.943 -20.912 1.00 88.69 93 GLU A C 1
ATOM 741 O O . GLU A 1 93 ? 28.537 -3.078 -20.304 1.00 88.69 93 GLU A O 1
ATOM 746 N N . ASP A 1 94 ? 27.445 -2.865 -22.245 1.00 88.00 94 ASP A N 1
ATOM 747 C CA . ASP A 1 94 ? 28.646 -2.989 -23.083 1.00 88.00 94 ASP A CA 1
ATOM 748 C C . ASP A 1 94 ? 29.697 -1.912 -22.762 1.00 88.00 94 ASP A C 1
ATOM 750 O O . ASP A 1 94 ? 30.900 -2.175 -22.776 1.00 88.00 94 ASP A O 1
ATOM 754 N N . GLN A 1 95 ? 29.269 -0.689 -22.441 1.00 82.88 95 GLN A N 1
ATOM 755 C CA . GLN A 1 95 ? 30.177 0.419 -22.122 1.00 82.88 95 GLN A CA 1
ATOM 756 C C . GLN A 1 95 ? 30.761 0.343 -20.706 1.00 82.88 95 GLN A C 1
ATOM 758 O O . GLN A 1 95 ? 31.876 0.814 -20.482 1.00 82.88 95 GLN A O 1
ATOM 763 N N . THR A 1 96 ? 30.017 -0.210 -19.745 1.00 82.56 96 THR A N 1
ATOM 764 C CA . THR A 1 96 ? 30.375 -0.157 -18.315 1.00 82.56 96 THR A CA 1
ATOM 765 C C . THR A 1 96 ? 30.854 -1.480 -17.734 1.00 82.56 96 THR A C 1
ATOM 767 O O . THR A 1 96 ? 31.684 -1.475 -16.826 1.00 82.56 96 THR A O 1
ATOM 770 N N . LEU A 1 97 ? 30.362 -2.602 -18.256 1.00 72.69 97 LEU A N 1
ATOM 771 C CA . LEU A 1 97 ? 30.659 -3.955 -17.783 1.00 72.69 97 LEU A CA 1
ATOM 772 C C . LEU A 1 97 ? 31.588 -4.726 -18.724 1.00 72.69 97 LEU A C 1
ATOM 774 O O . LEU A 1 97 ? 31.975 -5.848 -18.390 1.00 72.69 97 LEU A O 1
ATOM 778 N N . SER A 1 98 ? 31.993 -4.145 -19.861 1.00 60.88 98 SER A N 1
ATOM 779 C CA . SER A 1 98 ? 33.065 -4.726 -20.673 1.00 60.88 98 SER A CA 1
ATOM 780 C C . SER A 1 98 ? 34.300 -4.939 -19.788 1.00 60.88 98 SER A C 1
ATOM 782 O O . SER A 1 98 ? 34.756 -3.992 -19.131 1.00 60.88 98 SER A O 1
ATOM 784 N N . PRO A 1 99 ? 34.835 -6.175 -19.697 1.00 57.78 99 PRO A N 1
ATOM 785 C CA . PRO A 1 99 ? 35.984 -6.441 -18.860 1.00 57.78 99 PRO A CA 1
ATOM 786 C C . PRO A 1 99 ? 37.118 -5.591 -19.406 1.00 57.78 99 PRO A C 1
ATOM 788 O O . PRO A 1 99 ? 37.547 -5.790 -20.542 1.00 57.78 99 PRO A O 1
ATOM 791 N N . ARG A 1 100 ? 37.576 -4.628 -18.595 1.00 56.75 100 ARG A N 1
ATOM 792 C CA . ARG A 1 100 ? 38.814 -3.873 -18.804 1.00 56.75 100 ARG A CA 1
ATOM 793 C C . ARG A 1 100 ? 39.832 -4.852 -19.378 1.00 56.75 100 ARG A C 1
ATOM 795 O O . ARG A 1 100 ? 40.287 -5.746 -18.664 1.00 56.75 100 ARG A O 1
ATOM 802 N N . SER A 1 101 ? 40.086 -4.739 -20.683 1.00 52.84 101 SER A N 1
ATOM 803 C CA . SER A 1 101 ? 41.015 -5.604 -21.395 1.00 52.84 101 SER A CA 1
ATOM 804 C C . SER A 1 101 ? 42.290 -5.636 -20.575 1.00 52.84 101 SER A C 1
ATOM 806 O O . SER A 1 101 ? 42.880 -4.578 -20.348 1.00 52.84 101 SER A O 1
ATOM 808 N N . LYS A 1 102 ? 42.651 -6.833 -20.095 1.00 51.81 102 LYS A N 1
ATOM 809 C CA . LYS A 1 102 ? 43.925 -7.122 -19.438 1.00 51.81 102 LYS A CA 1
ATOM 810 C C . LYS A 1 102 ? 45.021 -6.367 -20.200 1.00 51.81 102 LYS A C 1
ATOM 812 O O . LYS A 1 102 ? 45.253 -6.658 -21.373 1.00 51.81 102 LYS A O 1
ATOM 817 N N . ARG A 1 103 ? 45.595 -5.351 -19.562 1.00 41.09 103 ARG A N 1
ATOM 818 C CA . ARG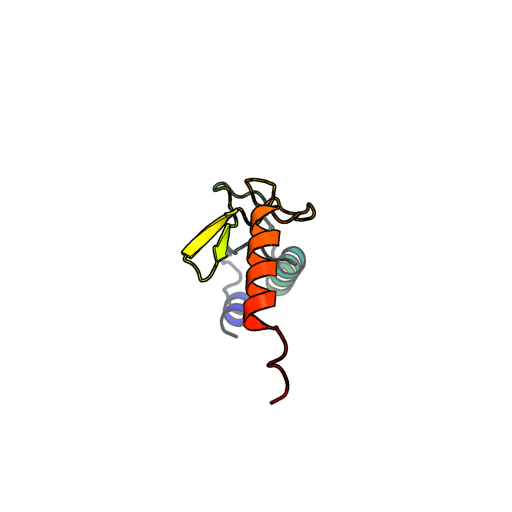 A 1 103 ? 46.883 -4.763 -19.925 1.00 41.09 103 ARG A CA 1
ATOM 819 C C . ARG A 1 103 ? 47.877 -5.221 -18.881 1.00 41.09 103 ARG A C 1
ATOM 821 O O . ARG A 1 103 ? 47.467 -5.259 -17.698 1.00 41.09 103 ARG A O 1
#